Protein AF-A0A0F9W7F3-F1 (afdb_monomer_lite)

InterPro domains:
  IPR019270 Putative hypoxanthine phosphoribosyltransferase [PF10049] (19-61)

Radius of gyration: 12.2 Å; chains: 1; bounding box: 34×26×24 Å

Organism: NCBI:txid412755

Structure (mmCIF, N/CA/C/O backbone):
data_AF-A0A0F9W7F3-F1
#
_entry.id   AF-A0A0F9W7F3-F1
#
loop_
_atom_site.group_PDB
_atom_site.id
_atom_site.type_symbol
_atom_site.label_atom_id
_atom_site.label_alt_id
_atom_site.label_comp_id
_atom_site.label_asym_id
_atom_site.label_entity_id
_atom_site.label_seq_id
_atom_site.pdbx_PDB_ins_code
_atom_site.Cartn_x
_atom_site.Cartn_y
_atom_site.Cartn_z
_atom_site.occupancy
_atom_site.B_iso_or_equiv
_atom_site.auth_seq_id
_atom_site.auth_comp_id
_atom_site.auth_asym_id
_atom_site.auth_atom_id
_atom_site.pdbx_PDB_model_num
ATOM 1 N N . MET A 1 1 ? 2.831 4.887 -11.787 1.00 80.56 1 MET A N 1
ATOM 2 C CA . MET A 1 1 ? 2.481 3.552 -11.271 1.00 80.56 1 MET A CA 1
ATOM 3 C C . MET A 1 1 ? 2.053 2.590 -12.386 1.00 80.56 1 MET A C 1
ATOM 5 O O . MET A 1 1 ? 1.165 2.930 -13.160 1.00 80.56 1 MET A O 1
ATOM 9 N N . ALA A 1 2 ? 2.698 1.426 -12.503 1.00 92.69 2 ALA A N 1
ATOM 10 C CA . ALA A 1 2 ? 2.294 0.328 -13.394 1.00 92.69 2 ALA A CA 1
ATOM 11 C C . ALA A 1 2 ? 1.591 -0.768 -12.581 1.00 92.69 2 ALA A C 1
ATOM 13 O O . ALA A 1 2 ? 2.021 -1.035 -11.464 1.00 92.69 2 ALA A O 1
ATOM 14 N N . SER A 1 3 ? 0.552 -1.411 -13.126 1.00 96.25 3 SER A N 1
ATOM 15 C CA . SER A 1 3 ? -0.244 -2.408 -12.395 1.00 96.25 3 SER A CA 1
ATOM 16 C C . SER A 1 3 ? -0.303 -3.759 -13.102 1.00 96.25 3 SER A C 1
ATOM 18 O O . SER A 1 3 ? -0.411 -3.823 -14.326 1.00 96.25 3 SER A O 1
ATOM 20 N N . THR A 1 4 ? -0.297 -4.845 -12.330 1.00 97.50 4 THR A N 1
ATOM 21 C CA . THR A 1 4 ? -0.458 -6.219 -12.812 1.00 97.50 4 THR A CA 1
ATOM 22 C C . THR A 1 4 ? -1.456 -7.003 -11.963 1.00 97.50 4 THR A C 1
ATOM 24 O O . THR A 1 4 ? -1.604 -6.767 -10.763 1.00 97.50 4 THR A O 1
ATOM 27 N N . LYS A 1 5 ? -2.161 -7.945 -12.596 1.00 97.00 5 LYS A N 1
ATOM 28 C CA . LYS A 1 5 ? -3.092 -8.855 -11.920 1.00 97.00 5 LYS A CA 1
ATOM 29 C C . LYS A 1 5 ? -2.329 -10.074 -11.419 1.00 97.00 5 LYS A C 1
ATOM 31 O O . LYS A 1 5 ? -1.657 -10.743 -12.199 1.00 97.00 5 LYS A O 1
ATOM 36 N N . LEU A 1 6 ? -2.484 -10.382 -10.140 1.00 95.00 6 LEU A N 1
ATOM 37 C CA . LEU A 1 6 ? -1.906 -11.556 -9.503 1.00 95.00 6 LEU A CA 1
ATOM 38 C C . LEU A 1 6 ? -3.011 -12.555 -9.142 1.00 95.00 6 LEU A C 1
ATOM 40 O O . LEU A 1 6 ? -4.075 -12.139 -8.668 1.00 95.00 6 LEU A O 1
ATOM 44 N N . PRO A 1 7 ? -2.784 -13.865 -9.334 1.00 93.50 7 PRO A N 1
ATOM 45 C CA . PRO A 1 7 ? -3.674 -14.872 -8.783 1.00 93.50 7 PRO A CA 1
ATOM 46 C C . PRO A 1 7 ? -3.624 -14.807 -7.253 1.00 93.50 7 PRO A C 1
ATOM 48 O O . PRO A 1 7 ? -2.556 -14.812 -6.645 1.00 93.50 7 PRO A O 1
ATOM 51 N N . GLY A 1 8 ? -4.797 -14.735 -6.638 1.00 86.62 8 GLY A N 1
ATOM 52 C CA . GLY A 1 8 ? -4.989 -14.800 -5.198 1.00 86.62 8 GLY A CA 1
ATOM 53 C C . GLY A 1 8 ? -5.616 -16.123 -4.766 1.00 86.62 8 GLY A C 1
ATOM 54 O O . GLY A 1 8 ? -5.983 -16.982 -5.571 1.00 86.62 8 GLY A O 1
ATOM 55 N N . PHE A 1 9 ? -5.775 -16.288 -3.456 1.00 84.88 9 PHE A N 1
ATOM 56 C CA . PHE A 1 9 ? -6.394 -17.484 -2.889 1.00 84.88 9 PHE A CA 1
ATOM 57 C C . PHE A 1 9 ? -7.893 -17.562 -3.216 1.00 84.88 9 PHE A C 1
ATOM 59 O O . PHE A 1 9 ? -8.603 -16.553 -3.206 1.00 84.88 9 PHE A O 1
ATOM 66 N N . GLY A 1 10 ? -8.386 -18.776 -3.485 1.00 88.00 10 GLY A N 1
ATOM 67 C CA . GLY A 1 10 ? -9.807 -19.031 -3.750 1.00 88.00 10 GLY A CA 1
ATOM 68 C C . GLY A 1 10 ? -10.323 -18.436 -5.064 1.00 88.00 10 GLY A C 1
ATOM 69 O O . GLY A 1 10 ? -11.481 -18.035 -5.131 1.00 88.00 10 GLY A O 1
ATOM 70 N N . GLY A 1 11 ? -9.464 -18.315 -6.083 1.00 86.94 11 GLY A N 1
ATOM 71 C CA . GLY A 1 11 ? -9.833 -17.763 -7.393 1.00 86.94 11 GLY A CA 1
ATOM 72 C C . GLY A 1 11 ? -9.978 -16.239 -7.418 1.00 86.94 11 GLY A C 1
ATOM 73 O O . GLY A 1 11 ? -10.440 -15.680 -8.411 1.00 86.94 11 GLY A O 1
ATOM 74 N N . LYS A 1 12 ? -9.591 -15.553 -6.338 1.00 89.56 12 LYS A N 1
ATOM 75 C CA . LYS A 1 12 ? -9.558 -14.089 -6.302 1.00 89.56 12 LYS A CA 1
ATOM 76 C C . LYS A 1 12 ? -8.401 -13.560 -7.139 1.00 89.56 12 LYS A C 1
ATOM 78 O O . LYS A 1 12 ? -7.414 -14.253 -7.362 1.00 89.56 12 LYS A O 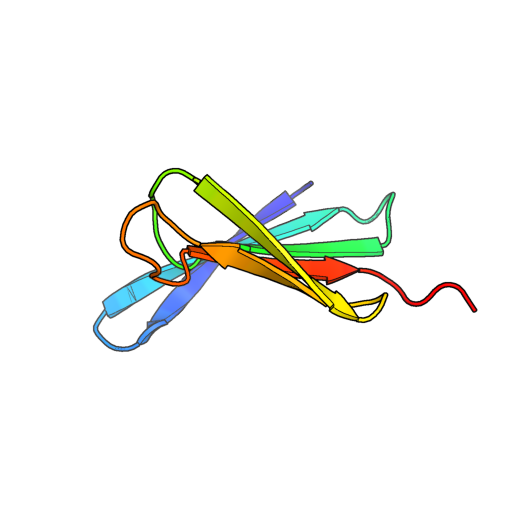1
ATOM 83 N N . ILE A 1 13 ? -8.522 -12.313 -7.573 1.00 93.38 13 ILE A N 1
ATOM 84 C CA . ILE A 1 13 ? -7.456 -11.585 -8.257 1.00 93.38 13 ILE A CA 1
ATOM 85 C C . ILE A 1 13 ? -7.036 -10.434 -7.354 1.00 93.38 13 ILE A C 1
ATOM 87 O O . ILE A 1 13 ? -7.888 -9.686 -6.875 1.00 93.38 13 ILE A O 1
ATOM 91 N N . PHE A 1 14 ? -5.733 -10.293 -7.149 1.00 96.06 14 PHE A N 1
ATOM 92 C CA . PHE A 1 14 ? -5.141 -9.114 -6.528 1.00 96.06 14 PHE A CA 1
ATOM 9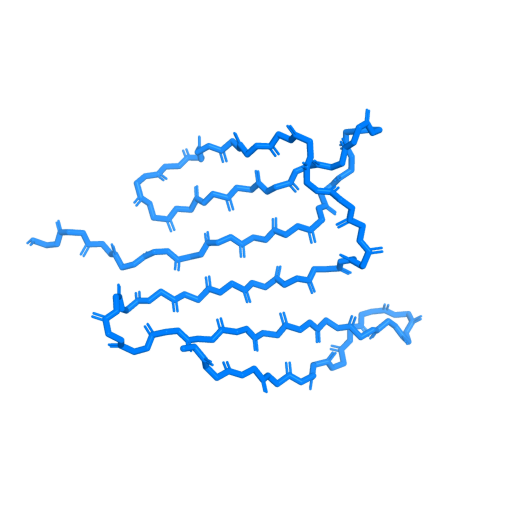3 C C . PHE A 1 14 ? -4.545 -8.215 -7.604 1.00 96.06 14 PHE A C 1
ATOM 95 O O . PHE A 1 14 ? -4.194 -8.683 -8.690 1.00 96.06 14 PHE A O 1
ATOM 102 N N . ILE A 1 15 ? -4.432 -6.922 -7.320 1.00 97.56 15 ILE A N 1
ATOM 103 C CA . ILE A 1 15 ? -3.773 -5.974 -8.220 1.00 97.56 15 ILE A CA 1
ATOM 104 C C . ILE A 1 15 ? -2.535 -5.457 -7.507 1.00 97.56 15 ILE A C 1
ATOM 106 O O . ILE A 1 15 ? -2.652 -4.805 -6.476 1.00 97.56 15 ILE A O 1
ATOM 110 N N . LEU A 1 16 ? -1.362 -5.758 -8.056 1.00 97.12 16 LEU A N 1
ATOM 111 C CA . LEU A 1 16 ? -0.106 -5.161 -7.625 1.00 97.12 16 LEU A CA 1
ATOM 112 C C . LEU A 1 16 ? 0.166 -3.942 -8.496 1.00 97.12 16 LEU A C 1
ATOM 114 O O . LEU A 1 16 ? 0.251 -4.073 -9.713 1.00 97.12 16 LEU A O 1
ATOM 118 N N . SER A 1 17 ? 0.337 -2.788 -7.874 1.00 97.94 17 SER A N 1
ATOM 119 C CA . SER A 1 17 ? 0.719 -1.538 -8.516 1.00 97.94 17 SER A CA 1
ATOM 120 C C . SER A 1 17 ? 2.079 -1.101 -7.981 1.00 97.94 17 SER A C 1
ATOM 122 O O . SER A 1 17 ? 2.276 -1.095 -6.776 1.00 97.94 17 SER A O 1
ATOM 124 N N . VAL A 1 18 ? 3.024 -0.744 -8.848 1.00 96.62 18 VAL A N 1
ATOM 125 C CA . VAL A 1 18 ? 4.376 -0.310 -8.454 1.00 96.62 18 VAL A CA 1
ATOM 126 C C . VAL A 1 18 ? 4.638 1.076 -9.012 1.00 96.62 18 VAL A C 1
ATOM 128 O O . VAL A 1 18 ? 4.418 1.323 -10.206 1.00 96.62 18 VAL A O 1
ATOM 131 N N . ASP A 1 19 ? 5.097 1.992 -8.164 1.00 95.12 19 ASP A N 1
ATOM 132 C CA . ASP A 1 19 ? 5.599 3.289 -8.591 1.00 95.12 19 ASP A CA 1
ATOM 133 C C . ASP A 1 19 ? 7.121 3.368 -8.417 1.00 95.12 19 ASP A C 1
ATOM 135 O O . ASP A 1 19 ? 7.613 3.543 -7.302 1.00 95.12 19 ASP A O 1
ATOM 139 N N . PRO A 1 20 ? 7.892 3.264 -9.515 1.00 92.25 20 PRO A N 1
ATOM 140 C CA . PRO A 1 20 ? 9.345 3.319 -9.437 1.00 92.25 20 PRO A CA 1
ATOM 141 C C . PRO A 1 20 ? 9.873 4.715 -9.085 1.00 92.25 20 PRO A C 1
ATOM 143 O O . PRO A 1 20 ? 11.043 4.841 -8.745 1.00 92.25 20 PRO A O 1
ATOM 146 N N . LYS A 1 21 ? 9.059 5.779 -9.182 1.00 93.12 21 LYS A N 1
ATOM 147 C CA . LYS A 1 21 ? 9.506 7.138 -8.834 1.00 93.12 21 LYS A CA 1
ATOM 148 C C . LYS A 1 21 ? 9.612 7.332 -7.329 1.00 93.12 21 LYS A C 1
ATOM 150 O O . LYS A 1 21 ? 10.472 8.079 -6.881 1.00 93.12 21 LYS A O 1
ATOM 155 N N . THR A 1 22 ? 8.718 6.695 -6.581 1.00 91.06 22 THR A N 1
ATOM 156 C CA . THR A 1 22 ? 8.657 6.780 -5.117 1.00 91.06 22 THR A CA 1
ATOM 157 C C . THR A 1 22 ? 9.183 5.520 -4.440 1.00 91.06 22 THR A C 1
ATOM 159 O O . THR A 1 22 ? 9.163 5.457 -3.219 1.00 91.06 22 THR A O 1
ATOM 162 N N . ASP A 1 23 ? 9.631 4.531 -5.223 1.00 93.06 23 ASP A N 1
ATOM 163 C CA . ASP A 1 23 ? 10.037 3.203 -4.752 1.00 93.06 23 ASP A CA 1
ATOM 164 C C . ASP A 1 23 ? 8.991 2.588 -3.807 1.00 93.06 23 ASP A C 1
ATOM 166 O O . ASP A 1 23 ? 9.263 2.196 -2.676 1.00 93.06 23 ASP A O 1
ATOM 170 N N . ALA A 1 24 ? 7.740 2.596 -4.273 1.00 95.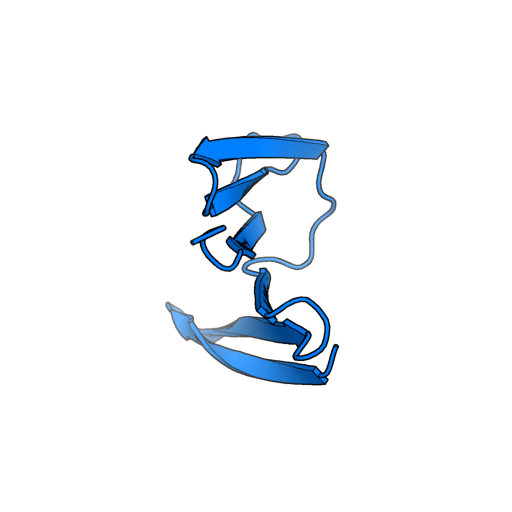56 24 ALA A N 1
ATOM 171 C CA . ALA A 1 24 ? 6.586 2.139 -3.512 1.00 95.56 24 ALA A CA 1
ATOM 172 C C . ALA A 1 24 ? 5.796 1.085 -4.289 1.00 95.56 24 ALA A C 1
ATOM 174 O O . ALA A 1 24 ? 5.724 1.107 -5.525 1.00 95.56 24 ALA A O 1
ATOM 175 N N . ALA A 1 25 ? 5.152 0.185 -3.556 1.00 96.94 25 ALA A N 1
ATOM 176 C CA . ALA A 1 25 ? 4.255 -0.820 -4.094 1.00 96.94 25 ALA A CA 1
ATOM 177 C C . ALA A 1 25 ? 2.930 -0.829 -3.331 1.00 96.94 25 ALA A C 1
ATOM 179 O O . ALA A 1 25 ? 2.888 -0.705 -2.114 1.00 96.94 25 ALA A O 1
ATOM 180 N N . TYR A 1 26 ? 1.839 -1.039 -4.054 1.00 97.62 26 TYR A N 1
ATOM 181 C CA . TYR A 1 26 ? 0.502 -1.172 -3.505 1.00 97.62 26 TYR A CA 1
ATOM 182 C C . TYR A 1 26 ? -0.116 -2.492 -3.945 1.00 97.62 26 TYR A C 1
ATOM 184 O O . TYR A 1 26 ? -0.221 -2.772 -5.141 1.00 97.62 26 TYR A O 1
ATOM 192 N N . LEU A 1 27 ? -0.556 -3.298 -2.987 1.00 97.50 27 LEU A N 1
ATOM 193 C CA . LEU A 1 27 ? -1.295 -4.526 -3.230 1.00 97.50 27 LEU A CA 1
ATOM 194 C C . LEU A 1 27 ? -2.770 -4.311 -2.893 1.00 97.50 27 LEU A C 1
ATOM 196 O O . LEU A 1 27 ? -3.166 -4.334 -1.729 1.00 97.50 27 LEU A O 1
ATOM 200 N N . ARG A 1 28 ? -3.609 -4.184 -3.922 1.00 97.50 28 ARG A N 1
ATOM 201 C CA . ARG A 1 28 ? -5.064 -4.165 -3.769 1.00 97.50 28 ARG A CA 1
ATOM 202 C C . ARG A 1 28 ? -5.593 -5.586 -3.623 1.00 97.50 28 ARG A C 1
ATOM 204 O O . ARG A 1 28 ? -5.501 -6.393 -4.552 1.00 97.50 28 ARG A O 1
ATOM 211 N N . LEU A 1 29 ? -6.197 -5.875 -2.475 1.00 96.31 29 LEU A N 1
ATOM 212 C CA . LEU A 1 29 ? -6.747 -7.192 -2.145 1.00 96.31 29 LEU A CA 1
ATOM 213 C C . LEU A 1 29 ? -8.222 -7.325 -2.532 1.00 96.31 29 LEU A C 1
ATOM 215 O O . LEU A 1 29 ? -8.696 -8.433 -2.798 1.00 96.31 29 LEU A O 1
ATOM 219 N N . ARG A 1 30 ? -8.968 -6.214 -2.515 1.00 93.44 30 ARG A N 1
ATOM 220 C CA . ARG A 1 30 ? -10.407 -6.170 -2.809 1.00 93.44 30 ARG A CA 1
ATOM 221 C C . ARG A 1 30 ? -10.761 -4.891 -3.563 1.00 93.44 30 ARG A C 1
ATOM 223 O O . ARG A 1 30 ? -10.226 -3.823 -3.275 1.00 93.44 30 ARG A O 1
ATOM 230 N N . ASP A 1 31 ? -11.695 -4.997 -4.504 1.00 93.31 31 ASP A N 1
ATOM 231 C CA . ASP A 1 31 ? -12.288 -3.828 -5.159 1.00 93.31 31 ASP A CA 1
ATOM 232 C C . ASP A 1 31 ? -13.386 -3.242 -4.264 1.00 93.31 31 ASP A C 1
ATOM 234 O O . ASP A 1 31 ? -14.566 -3.565 -4.389 1.00 93.31 31 ASP A O 1
ATOM 238 N N . ARG A 1 32 ? -12.953 -2.495 -3.249 1.00 94.62 32 ARG A N 1
ATOM 239 C CA . ARG A 1 32 ? -13.792 -1.770 -2.293 1.00 94.62 32 ARG A CA 1
ATOM 240 C C . ARG A 1 32 ? -13.169 -0.416 -1.991 1.00 94.62 32 ARG A C 1
ATOM 242 O O . ARG A 1 32 ? -11.981 -0.221 -2.267 1.00 94.62 32 ARG A O 1
ATOM 249 N N . ASP A 1 33 ? -13.981 0.467 -1.426 1.00 97.19 33 ASP A N 1
ATOM 250 C CA . ASP A 1 33 ? -13.547 1.777 -0.959 1.00 97.19 33 ASP A CA 1
ATOM 251 C C . ASP A 1 33 ? -12.677 1.649 0.296 1.00 97.19 33 ASP A C 1
ATOM 253 O O . ASP A 1 33 ? -12.892 0.769 1.138 1.00 97.19 33 ASP A O 1
ATOM 257 N N . ILE A 1 34 ? -11.692 2.540 0.396 1.00 98.00 34 ILE A N 1
ATOM 258 C CA . ILE A 1 34 ? -10.829 2.696 1.567 1.00 98.00 34 ILE A CA 1
ATOM 259 C C . ILE A 1 34 ? -11.511 3.697 2.497 1.00 98.00 34 ILE A C 1
ATOM 261 O O . ILE A 1 34 ? -11.735 4.842 2.114 1.00 98.00 34 ILE A O 1
ATOM 265 N N . GLU A 1 35 ? -11.842 3.261 3.707 1.00 98.44 35 GLU A N 1
ATOM 266 C CA . GLU A 1 35 ? -12.392 4.120 4.761 1.00 98.44 35 GLU A CA 1
ATOM 267 C C . GLU A 1 35 ? -11.280 4.633 5.681 1.00 98.44 35 GLU A C 1
ATOM 269 O O . GLU A 1 35 ? -11.291 5.785 6.105 1.00 98.44 35 GLU A O 1
ATOM 274 N N . GLN A 1 36 ? -10.312 3.770 5.996 1.00 98.31 36 GLN A N 1
ATOM 275 C CA . GLN A 1 36 ? -9.240 4.075 6.932 1.00 98.31 36 GLN A CA 1
ATOM 276 C C . GLN A 1 36 ? -7.925 3.466 6.458 1.00 98.31 36 GLN A C 1
ATOM 278 O O . GLN A 1 36 ? -7.885 2.298 6.083 1.00 98.31 36 GLN A O 1
ATOM 283 N N . THR A 1 37 ? -6.844 4.228 6.578 1.00 98.50 37 THR A N 1
ATOM 284 C CA . THR A 1 37 ? -5.471 3.735 6.447 1.00 98.50 37 THR A CA 1
ATOM 285 C C . THR A 1 37 ? -4.810 3.769 7.822 1.00 98.50 37 THR A C 1
ATOM 287 O O . THR A 1 37 ? -4.932 4.756 8.550 1.00 98.50 37 THR A O 1
ATOM 290 N N . ILE A 1 38 ? -4.144 2.682 8.203 1.00 98.38 38 ILE A N 1
ATOM 291 C CA . ILE A 1 38 ? -3.363 2.582 9.438 1.00 98.38 38 ILE A CA 1
ATOM 292 C C . ILE A 1 38 ? -1.900 2.373 9.064 1.00 98.38 38 ILE A C 1
ATOM 294 O O . ILE A 1 38 ? -1.566 1.376 8.424 1.00 98.38 38 ILE A O 1
ATOM 298 N N . GLU A 1 39 ? -1.042 3.286 9.510 1.00 97.88 39 GLU A N 1
ATOM 299 C CA . GLU A 1 39 ? 0.406 3.099 9.484 1.00 97.88 39 GLU A CA 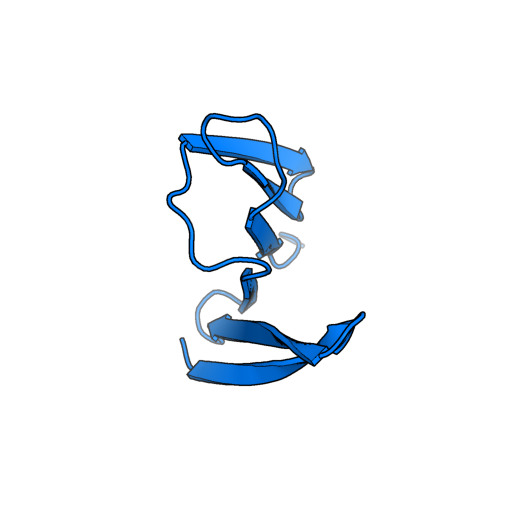1
ATOM 300 C C . GLU A 1 39 ? 0.790 2.073 10.552 1.00 97.88 39 GLU A C 1
ATOM 302 O O . GLU A 1 39 ? 0.530 2.256 11.744 1.00 97.88 39 GLU A O 1
ATOM 307 N N . ILE A 1 40 ? 1.368 0.957 10.118 1.00 97.69 40 ILE A N 1
ATOM 308 C CA . ILE A 1 40 ? 1.890 -0.073 11.021 1.00 97.69 40 ILE A CA 1
ATOM 309 C C . ILE A 1 40 ? 3.307 0.299 11.453 1.00 97.69 40 ILE A C 1
ATOM 311 O O . ILE A 1 40 ? 3.679 0.113 12.611 1.00 97.69 40 ILE A O 1
ATOM 315 N N . ASN A 1 41 ? 4.089 0.814 10.506 1.00 95.62 41 ASN A N 1
ATOM 316 C CA . ASN A 1 41 ? 5.405 1.408 10.693 1.00 95.62 41 ASN A CA 1
ATOM 317 C C . ASN A 1 41 ? 5.731 2.296 9.477 1.00 95.62 41 ASN A C 1
ATOM 319 O O . ASN A 1 41 ? 4.948 2.366 8.532 1.00 95.62 41 ASN A O 1
ATOM 323 N N . SER A 1 42 ? 6.926 2.889 9.464 1.00 94.69 42 SER A N 1
ATOM 324 C CA . SER A 1 42 ? 7.392 3.790 8.400 1.00 94.69 42 SER A CA 1
ATOM 325 C C . SER A 1 42 ? 7.437 3.186 6.989 1.00 94.69 42 SER A C 1
ATOM 327 O O . SER A 1 42 ? 7.632 3.917 6.023 1.00 94.69 42 SER A O 1
ATOM 329 N N . GLU A 1 43 ? 7.311 1.866 6.856 1.00 95.81 43 GLU A N 1
ATOM 330 C CA . GLU A 1 43 ? 7.432 1.133 5.594 1.00 95.81 43 GLU A CA 1
ATOM 331 C C . GLU A 1 43 ? 6.105 0.494 5.158 1.00 95.81 43 GLU A C 1
ATOM 333 O O . GLU A 1 43 ? 5.996 0.034 4.022 1.00 95.81 43 GLU A O 1
ATOM 338 N N . ILE A 1 44 ? 5.100 0.414 6.038 1.00 97.25 44 ILE A N 1
ATOM 339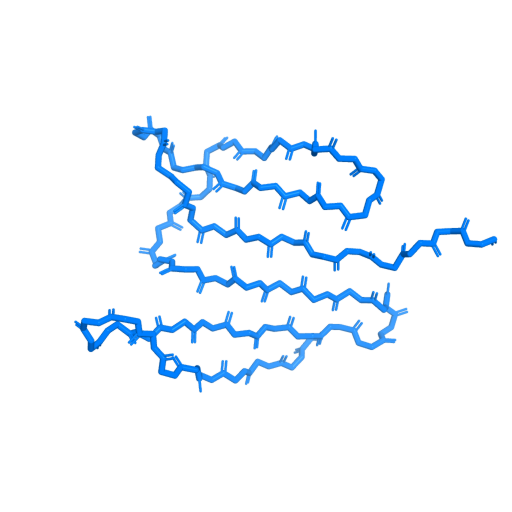 C CA . ILE A 1 44 ? 3.890 -0.382 5.805 1.00 97.25 44 ILE A CA 1
ATOM 340 C C . ILE A 1 44 ? 2.640 0.364 6.267 1.00 97.25 44 ILE A C 1
ATOM 342 O O . ILE A 1 44 ? 2.445 0.591 7.465 1.00 97.25 44 ILE A O 1
ATOM 346 N N . ASN A 1 45 ? 1.719 0.575 5.324 1.00 98.19 45 ASN A N 1
ATOM 347 C CA . ASN A 1 45 ? 0.351 1.007 5.602 1.00 98.19 45 ASN A CA 1
ATOM 348 C C . ASN A 1 45 ? -0.656 -0.098 5.253 1.00 98.19 45 ASN A C 1
ATOM 350 O O . ASN A 1 45 ? -0.483 -0.847 4.287 1.00 98.19 45 ASN A O 1
ATOM 354 N N . ILE A 1 46 ? -1.737 -0.191 6.030 1.00 98.56 46 ILE A N 1
ATOM 355 C CA . ILE A 1 46 ? -2.849 -1.116 5.784 1.00 98.56 46 ILE A CA 1
ATOM 356 C C . ILE A 1 46 ? -4.148 -0.330 5.620 1.00 98.56 46 ILE A C 1
ATOM 358 O O . ILE A 1 46 ? -4.531 0.435 6.505 1.00 98.56 46 ILE A O 1
ATOM 362 N N . ASP A 1 47 ? -4.855 -0.591 4.523 1.00 98.69 47 ASP A N 1
ATOM 363 C CA . ASP A 1 47 ? -6.153 0.007 4.228 1.00 98.69 47 ASP A CA 1
ATOM 364 C C . ASP A 1 47 ? -7.302 -0.899 4.664 1.00 98.69 47 ASP A C 1
ATOM 366 O O . ASP A 1 47 ? -7.304 -2.104 4.388 1.00 98.69 47 ASP A O 1
ATOM 370 N N . TYR A 1 48 ? -8.333 -0.300 5.250 1.00 98.56 48 TYR A N 1
ATOM 371 C CA . TYR A 1 48 ? -9.545 -0.953 5.725 1.00 98.56 48 TYR A CA 1
ATOM 372 C C . TYR A 1 48 ? -10.788 -0.352 5.064 1.00 98.56 48 TYR A C 1
ATOM 374 O O . TYR A 1 48 ? -10.880 0.862 4.874 1.00 98.56 48 TYR A O 1
ATOM 382 N N . ASP A 1 49 ? -11.770 -1.200 4.745 1.00 98.31 49 ASP A N 1
ATOM 383 C CA . ASP A 1 49 ? -13.122 -0.742 4.410 1.00 98.31 49 ASP A CA 1
ATOM 384 C C . ASP A 1 49 ? -13.913 -0.346 5.666 1.00 98.31 49 ASP A C 1
ATOM 386 O O . ASP A 1 49 ? -13.521 -0.629 6.799 1.00 98.31 49 ASP A O 1
ATOM 390 N N . LYS A 1 50 ? -15.090 0.251 5.461 1.00 98.00 50 LYS A N 1
ATOM 391 C CA . LYS A 1 50 ? -16.022 0.641 6.531 1.00 98.00 50 LYS A CA 1
ATOM 392 C C . LYS A 1 50 ? -16.408 -0.500 7.485 1.00 98.00 50 LYS A C 1
ATOM 394 O O . LYS A 1 50 ? -16.837 -0.250 8.608 1.00 98.00 50 LYS A O 1
ATOM 399 N N . GLY A 1 51 ? -16.296 -1.753 7.045 1.00 97.38 51 GLY A N 1
ATOM 400 C CA . GLY A 1 51 ? -16.566 -2.935 7.862 1.00 97.38 51 GLY A CA 1
ATOM 401 C C . GLY A 1 51 ? -15.361 -3.424 8.668 1.00 97.38 51 GLY A C 1
ATOM 402 O O . GLY A 1 51 ? -15.465 -4.473 9.299 1.00 97.38 51 GLY A O 1
ATOM 403 N N . GLY A 1 52 ? -14.223 -2.725 8.618 1.00 97.06 52 GLY A N 1
ATOM 404 C CA . GLY A 1 52 ? -12.977 -3.133 9.265 1.00 97.06 52 GLY A CA 1
ATOM 405 C C . GLY A 1 52 ? -12.243 -4.260 8.534 1.00 97.06 52 GLY A C 1
ATOM 406 O O . GLY A 1 52 ? -11.388 -4.920 9.123 1.00 97.06 52 GLY A O 1
ATOM 407 N N . ASN A 1 53 ? -12.558 -4.526 7.262 1.00 97.38 53 ASN A N 1
ATOM 408 C CA . ASN A 1 53 ? -11.862 -5.551 6.485 1.00 97.38 53 ASN A CA 1
ATOM 409 C C . ASN A 1 53 ? -10.682 -4.943 5.734 1.00 97.38 53 ASN A C 1
ATOM 411 O O . ASN A 1 53 ? -10.848 -3.931 5.063 1.00 97.38 53 ASN A O 1
ATOM 415 N N . VAL A 1 54 ? -9.533 -5.625 5.732 1.00 97.31 54 VAL A N 1
ATOM 416 C CA . VAL A 1 54 ? -8.370 -5.188 4.943 1.00 97.31 54 VAL A CA 1
ATOM 417 C C . VAL A 1 54 ? -8.694 -5.179 3.444 1.00 97.31 54 VAL A C 1
ATOM 419 O O . VAL A 1 54 ? -9.141 -6.189 2.892 1.00 97.31 54 VAL A O 1
ATOM 422 N N . VAL A 1 55 ? -8.454 -4.070 2.755 1.00 97.94 55 VAL A N 1
ATOM 423 C CA . VAL A 1 55 ? -8.695 -3.928 1.308 1.00 97.94 55 VAL A CA 1
ATOM 424 C C . VAL A 1 55 ? -7.427 -3.667 0.506 1.00 97.94 55 VAL A C 1
ATOM 426 O O . VAL A 1 55 ? -7.399 -3.997 -0.684 1.00 97.94 55 VAL A O 1
ATOM 429 N N . GLY A 1 56 ? -6.368 -3.192 1.157 1.00 98.06 56 GLY A N 1
ATOM 430 C CA . GLY A 1 56 ? -5.098 -2.868 0.525 1.00 98.06 56 GLY A CA 1
ATOM 431 C C . GLY A 1 56 ? -3.927 -2.895 1.499 1.00 98.06 56 GLY A C 1
ATOM 432 O O . GLY A 1 56 ? -4.111 -2.814 2.713 1.00 98.06 56 GLY A O 1
ATOM 433 N N . ILE A 1 57 ? -2.730 -3.052 0.943 1.00 98.12 57 ILE A N 1
ATOM 434 C CA . ILE A 1 57 ? -1.455 -2.940 1.653 1.00 98.12 57 ILE A CA 1
ATOM 435 C C . ILE A 1 57 ? -0.558 -2.040 0.814 1.00 98.12 57 ILE A C 1
ATOM 437 O O . ILE A 1 57 ? -0.368 -2.306 -0.375 1.00 98.12 57 ILE A O 1
ATOM 441 N N . GLU A 1 58 ? 0.009 -1.013 1.427 1.00 97.75 58 GLU A N 1
ATOM 442 C CA . GLU A 1 58 ? 1.045 -0.180 0.828 1.00 97.75 58 GLU A CA 1
ATOM 443 C C . GLU A 1 58 ? 2.392 -0.518 1.463 1.00 97.75 58 GLU A C 1
ATOM 445 O O . GLU A 1 58 ? 2.506 -0.640 2.682 1.00 97.75 58 GLU A O 1
ATOM 450 N N . ILE A 1 59 ? 3.394 -0.698 0.612 1.00 97.12 59 ILE A N 1
ATOM 451 C CA . ILE A 1 59 ? 4.780 -0.964 0.971 1.00 97.12 59 ILE A CA 1
ATOM 452 C C . ILE A 1 59 ? 5.587 0.213 0.445 1.00 97.12 59 ILE A C 1
ATOM 454 O O . ILE A 1 59 ? 5.612 0.475 -0.761 1.00 97.12 59 ILE A O 1
ATOM 458 N N . LEU A 1 60 ? 6.234 0.917 1.358 1.00 94.94 60 LEU A N 1
ATOM 459 C CA . LEU A 1 60 ? 7.048 2.086 1.088 1.00 94.94 60 LEU A CA 1
ATOM 460 C C . LEU A 1 60 ? 8.520 1.724 1.254 1.00 94.94 60 LEU A C 1
ATOM 462 O O . LEU A 1 60 ? 8.889 0.909 2.101 1.00 94.94 60 LEU A O 1
ATOM 466 N N . ARG A 1 61 ? 9.376 2.346 0.446 1.00 91.19 61 ARG A N 1
ATOM 467 C CA . ARG A 1 61 ? 10.818 2.296 0.659 1.00 91.19 61 ARG A CA 1
ATOM 468 C C . ARG A 1 61 ? 11.178 2.862 2.036 1.00 91.19 61 ARG A C 1
ATOM 470 O O . ARG A 1 61 ? 10.690 3.921 2.426 1.00 91.19 61 AR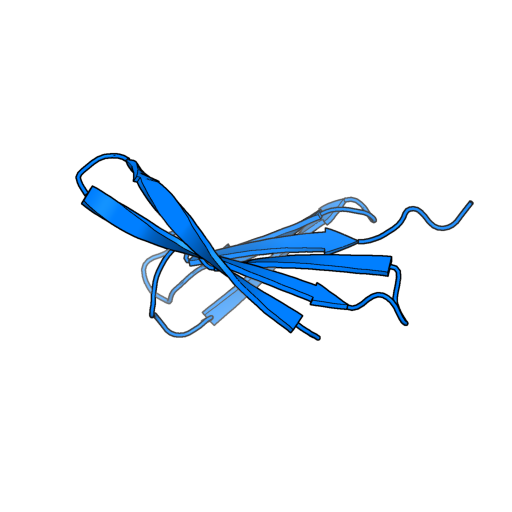G A O 1
ATOM 477 N N . SER A 1 62 ? 12.132 2.205 2.693 1.00 73.75 62 SER A N 1
ATOM 478 C CA . SER A 1 62 ? 12.773 2.724 3.899 1.00 73.75 62 SER A CA 1
ATOM 479 C C . SER A 1 62 ? 13.559 4.011 3.600 1.00 73.75 62 SER A C 1
ATOM 481 O O . SER A 1 62 ? 14.365 4.029 2.657 1.00 73.75 62 SER A O 1
ATOM 483 N N . PRO A 1 63 ? 13.362 5.096 4.366 1.00 66.94 63 PRO A N 1
ATOM 484 C CA . PRO A 1 63 ? 14.243 6.249 4.309 1.00 66.94 63 PRO A CA 1
ATOM 485 C C . PRO A 1 63 ? 15.577 5.865 4.968 1.00 66.94 63 PRO A C 1
ATOM 487 O O . PRO A 1 63 ? 15.740 6.045 6.170 1.00 66.94 63 PRO A O 1
ATOM 490 N N . GLU A 1 64 ? 16.503 5.275 4.207 1.00 57.84 64 GLU A N 1
ATOM 491 C CA . GLU A 1 64 ? 17.905 5.165 4.650 1.00 57.84 64 GLU A CA 1
ATOM 492 C C . GLU A 1 64 ? 18.540 6.546 4.866 1.00 57.84 64 GLU A C 1
ATOM 494 O O . GLU A 1 64 ? 18.332 7.436 4.003 1.00 57.84 64 GLU A O 1
#

Sequence (64 aa):
MASTKLPGFGGKIFILSVDPKTDAAYLRLRDRDIEQTIEINSEINIDYDKGGNVVGIEILRSPE

pLDDT: mean 93.99, std 7.3, range [57.84, 98.69]

Secondary structure (DSSP, 8-state):
-EEEEEE-GGG-EEEEEEETTTTEEEEE-SSS---EEEEEETTEEEEE-TTS-EEEEEEE----

Foldseek 3Di:
DDWDWDQDPPRFIWIWDADPVQRKIKIFRDPADFPDWDDPDPFKIFTADPVRDTGMIMGGDDPD